Protein AF-A0A662QR83-F1 (afdb_monomer_lite)

Structure (mmCIF, N/CA/C/O backbone):
data_AF-A0A662QR83-F1
#
_entry.id   AF-A0A662QR83-F1
#
loop_
_atom_site.group_PDB
_atom_site.id
_atom_site.type_symbol
_atom_site.label_atom_id
_atom_site.label_alt_id
_atom_site.label_comp_id
_atom_site.label_asym_id
_atom_site.label_entity_id
_atom_site.label_seq_id
_atom_site.pdbx_PDB_ins_code
_atom_site.Cartn_x
_atom_site.Cartn_y
_atom_site.Cartn_z
_atom_site.occupancy
_atom_site.B_iso_or_equiv
_atom_site.auth_seq_id
_atom_site.auth_comp_id
_atom_site.auth_asym_id
_atom_site.auth_atom_id
_atom_site.pdbx_PDB_model_num
ATOM 1 N N . MET A 1 1 ? 51.611 -5.621 -77.347 1.00 55.59 1 MET A N 1
ATOM 2 C CA . MET A 1 1 ? 51.109 -4.317 -77.838 1.00 55.59 1 MET A CA 1
ATOM 3 C C . MET A 1 1 ? 49.587 -4.214 -77.903 1.00 55.59 1 MET A C 1
ATOM 5 O O . MET A 1 1 ? 49.058 -3.458 -77.108 1.00 55.59 1 MET A O 1
ATOM 9 N N . LYS A 1 2 ? 48.834 -4.946 -78.749 1.00 53.34 2 LYS A N 1
ATOM 10 C CA . LYS A 1 2 ? 47.349 -4.828 -78.744 1.00 53.34 2 LYS A CA 1
ATOM 11 C C . LYS A 1 2 ? 46.649 -5.442 -77.512 1.00 53.34 2 LYS A C 1
ATOM 13 O O . LYS A 1 2 ? 45.593 -4.956 -77.128 1.00 53.34 2 LYS A O 1
ATOM 18 N N . LYS A 1 3 ? 47.236 -6.463 -76.867 1.00 52.44 3 LYS A N 1
ATOM 19 C CA . LYS A 1 3 ? 46.700 -7.057 -75.620 1.00 52.44 3 LYS A CA 1
ATOM 20 C C . LYS A 1 3 ? 46.841 -6.137 -74.398 1.00 52.44 3 LYS A C 1
ATOM 22 O O . LYS A 1 3 ? 45.942 -6.107 -73.567 1.00 52.44 3 LYS A O 1
ATOM 27 N N . ASP A 1 4 ? 47.913 -5.351 -74.337 1.00 53.94 4 ASP A N 1
ATOM 28 C CA . ASP A 1 4 ? 48.204 -4.465 -73.199 1.00 53.94 4 ASP A CA 1
ATOM 29 C C . ASP A 1 4 ? 47.280 -3.234 -73.185 1.00 53.94 4 ASP A C 1
ATOM 31 O O . ASP A 1 4 ? 46.854 -2.772 -72.129 1.00 53.94 4 ASP A O 1
ATOM 35 N N . ILE A 1 5 ? 46.883 -2.756 -74.370 1.00 55.69 5 ILE A N 1
ATOM 36 C CA . ILE A 1 5 ? 45.937 -1.640 -74.528 1.00 55.69 5 ILE A CA 1
ATOM 37 C C . ILE A 1 5 ? 44.520 -2.064 -74.107 1.00 55.69 5 ILE A C 1
ATOM 39 O O . ILE A 1 5 ? 43.892 -1.359 -73.318 1.00 55.69 5 ILE A O 1
ATOM 43 N N . TYR A 1 6 ? 44.065 -3.253 -74.527 1.00 53.47 6 TYR A N 1
ATOM 44 C CA . TYR A 1 6 ? 42.753 -3.804 -74.151 1.00 53.47 6 TYR A CA 1
ATOM 45 C C . TYR A 1 6 ? 42.621 -4.065 -72.645 1.00 53.47 6 TYR A C 1
ATOM 47 O O . TYR A 1 6 ? 41.570 -3.794 -72.064 1.00 53.47 6 TYR A O 1
ATOM 55 N N . GLN A 1 7 ? 43.684 -4.541 -71.987 1.00 53.28 7 GLN A N 1
ATOM 56 C CA . GLN A 1 7 ? 43.677 -4.681 -70.529 1.00 53.28 7 GLN A CA 1
ATOM 57 C C . GLN A 1 7 ? 43.671 -3.318 -69.823 1.00 53.28 7 GLN A C 1
ATOM 59 O O . GLN A 1 7 ? 43.008 -3.187 -68.799 1.00 53.28 7 GLN A O 1
ATOM 64 N N . SER A 1 8 ? 44.321 -2.287 -70.376 1.00 53.78 8 SER A N 1
ATOM 65 C CA . SER A 1 8 ? 44.338 -0.940 -69.781 1.00 53.78 8 SER A CA 1
ATOM 66 C C . SER A 1 8 ? 42.997 -0.192 -69.890 1.00 53.78 8 SER A C 1
ATOM 68 O O . SER A 1 8 ? 42.614 0.522 -68.961 1.00 53.78 8 SER A O 1
ATOM 70 N N . GLU A 1 9 ? 42.251 -0.383 -70.983 1.00 53.00 9 GLU A N 1
ATOM 71 C CA . GLU A 1 9 ? 40.950 0.264 -71.205 1.00 53.00 9 GLU A CA 1
ATOM 72 C C . GLU A 1 9 ? 39.820 -0.423 -70.433 1.00 53.00 9 GLU A C 1
ATOM 74 O O . GLU A 1 9 ? 38.986 0.257 -69.834 1.00 53.00 9 GLU A O 1
ATOM 79 N N . HIS A 1 10 ? 39.832 -1.759 -70.340 1.00 52.41 10 HIS A N 1
ATOM 80 C CA . HIS A 1 10 ? 38.921 -2.470 -69.441 1.00 52.41 10 HIS A CA 1
ATOM 81 C C . HIS A 1 10 ? 39.165 -2.089 -67.977 1.00 52.41 10 HIS A C 1
ATOM 83 O O . HIS A 1 10 ? 38.206 -1.779 -67.275 1.00 52.41 10 HIS A O 1
ATOM 89 N N . ASN A 1 11 ? 40.417 -1.991 -67.518 1.00 52.66 11 ASN A N 1
ATOM 90 C CA . ASN A 1 11 ? 40.705 -1.605 -66.130 1.00 52.66 11 ASN A CA 1
ATOM 91 C C . ASN A 1 11 ? 40.244 -0.170 -65.796 1.00 52.66 11 ASN A C 1
ATOM 93 O O . ASN A 1 11 ? 39.766 0.091 -64.692 1.00 52.66 11 ASN A O 1
ATOM 97 N N . LYS A 1 12 ? 40.314 0.764 -66.758 1.00 54.66 12 LYS A N 1
ATOM 98 C CA . LYS A 1 12 ? 39.785 2.133 -66.603 1.00 54.66 12 LYS A CA 1
ATOM 99 C C . LYS A 1 12 ? 38.256 2.198 -66.538 1.00 54.66 12 LYS A C 1
ATOM 101 O O . LYS A 1 12 ? 37.739 3.109 -65.901 1.00 54.66 12 LYS A O 1
ATOM 106 N N . SER A 1 13 ? 37.539 1.252 -67.148 1.00 59.69 13 SER A N 1
ATOM 107 C CA . SER A 1 13 ? 36.068 1.213 -67.133 1.00 59.69 13 SER A CA 1
ATOM 108 C C . SER A 1 13 ? 35.478 0.658 -65.829 1.00 59.69 13 SER A C 1
ATOM 110 O O . SER A 1 13 ? 34.368 1.038 -65.462 1.00 59.69 13 SER A O 1
ATOM 112 N N . TYR A 1 14 ? 36.194 -0.219 -65.113 1.00 61.16 14 TYR A N 1
ATOM 113 C CA . TYR A 1 14 ? 35.726 -0.793 -63.839 1.00 61.16 14 TYR A CA 1
ATOM 114 C C . TYR A 1 14 ? 36.092 0.058 -62.612 1.00 61.16 14 TYR A C 1
ATOM 116 O O . TYR A 1 14 ? 35.400 -0.002 -61.597 1.00 61.16 14 TYR A O 1
ATOM 124 N N . MET A 1 15 ? 37.128 0.898 -62.706 1.00 64.06 15 MET A N 1
ATOM 125 C CA . MET A 1 15 ? 37.551 1.820 -61.638 1.00 64.06 15 MET A CA 1
ATOM 126 C C . MET A 1 15 ? 36.428 2.766 -61.143 1.00 64.06 15 MET A C 1
ATOM 128 O O . MET A 1 15 ? 36.248 2.878 -59.929 1.00 64.06 15 MET A O 1
ATOM 132 N N . PRO A 1 16 ? 35.615 3.410 -62.009 1.00 78.06 16 PRO A N 1
ATOM 133 C CA . PRO A 1 16 ? 34.514 4.271 -61.571 1.00 78.06 16 PRO A CA 1
ATOM 134 C C . PRO A 1 16 ? 33.395 3.498 -60.866 1.00 78.06 16 PRO A C 1
ATOM 136 O O . PRO A 1 16 ? 32.903 3.941 -59.832 1.00 78.06 16 PRO A O 1
ATOM 139 N N . ALA A 1 17 ? 33.018 2.325 -61.387 1.00 81.75 17 ALA A N 1
ATOM 140 C CA . ALA A 1 17 ? 31.979 1.482 -60.793 1.00 81.75 17 ALA A CA 1
ATOM 141 C C . ALA A 1 17 ? 32.404 0.940 -59.417 1.00 81.75 17 ALA A C 1
ATOM 143 O O . ALA A 1 17 ? 31.622 0.963 -58.466 1.00 81.75 17 ALA A O 1
ATOM 144 N N . MET A 1 18 ? 33.668 0.530 -59.293 1.00 84.25 18 MET A N 1
ATOM 145 C CA . MET A 1 18 ? 34.263 0.093 -58.031 1.00 84.25 18 MET A CA 1
ATOM 146 C C . MET A 1 18 ? 34.302 1.228 -57.000 1.00 84.25 18 MET A C 1
ATOM 148 O O . MET A 1 18 ? 33.928 1.020 -55.848 1.00 84.25 18 MET A O 1
ATOM 152 N N . ASN A 1 19 ? 34.662 2.447 -57.413 1.00 87.12 19 ASN A N 1
ATOM 153 C CA . ASN A 1 19 ? 34.659 3.623 -56.537 1.00 87.12 19 ASN A CA 1
ATOM 154 C C . ASN A 1 19 ? 33.250 3.998 -56.055 1.00 87.12 19 ASN A C 1
ATOM 156 O O . ASN A 1 19 ? 33.072 4.341 -54.888 1.00 87.12 19 ASN A O 1
ATOM 160 N N . VAL A 1 20 ? 32.230 3.894 -56.912 1.00 90.56 20 VAL A N 1
ATOM 161 C CA . VAL A 1 20 ? 30.827 4.110 -56.514 1.00 90.56 20 VAL A CA 1
ATOM 162 C C . VAL A 1 20 ? 30.376 3.054 -55.504 1.00 90.56 20 VAL A C 1
ATOM 164 O O . VAL A 1 20 ? 29.736 3.385 -54.506 1.00 90.56 20 VAL A O 1
ATOM 167 N N . MET A 1 21 ? 30.733 1.786 -55.716 1.00 89.62 21 MET A N 1
ATOM 168 C CA . MET A 1 21 ? 30.419 0.711 -54.775 1.00 89.62 21 MET A CA 1
ATOM 169 C C . MET A 1 21 ? 31.116 0.919 -53.423 1.00 89.62 21 MET A C 1
ATOM 171 O O . MET A 1 21 ? 30.463 0.818 -52.385 1.00 89.62 21 MET A O 1
ATOM 175 N N . LEU A 1 22 ? 32.399 1.292 -53.427 1.00 91.25 22 LEU A N 1
ATOM 176 C CA . LEU A 1 22 ? 33.159 1.657 -52.228 1.00 91.25 22 LEU A CA 1
ATOM 177 C C . LEU A 1 22 ? 32.518 2.827 -51.481 1.00 91.25 22 LEU A C 1
ATOM 179 O O . LEU A 1 22 ? 32.294 2.720 -50.280 1.00 91.25 22 LEU A O 1
ATOM 183 N N . ASN A 1 23 ? 32.145 3.901 -52.178 1.00 93.25 23 ASN A N 1
ATOM 184 C CA . ASN A 1 23 ? 31.491 5.056 -51.562 1.00 93.25 23 ASN A CA 1
ATOM 185 C C . ASN A 1 23 ? 30.143 4.691 -50.928 1.00 93.25 23 ASN A C 1
ATOM 187 O O . ASN A 1 23 ? 29.841 5.149 -49.828 1.00 93.25 23 ASN A O 1
ATOM 191 N N . ASN A 1 24 ? 29.358 3.822 -51.567 1.00 93.62 24 ASN A N 1
ATOM 192 C CA . ASN A 1 24 ? 28.106 3.324 -50.996 1.00 93.62 24 ASN A CA 1
ATOM 193 C C . ASN A 1 24 ? 28.342 2.454 -49.755 1.00 93.62 24 ASN A C 1
ATOM 195 O O . ASN A 1 24 ? 27.617 2.576 -48.769 1.00 93.62 24 ASN A O 1
ATOM 199 N N . VAL A 1 25 ? 29.355 1.584 -49.778 1.00 94.69 25 VAL A N 1
ATOM 200 C CA . VAL A 1 25 ? 29.729 0.771 -48.611 1.00 94.69 25 VAL A CA 1
ATOM 201 C C . VAL A 1 25 ? 30.194 1.669 -47.466 1.00 94.69 25 VAL A C 1
ATOM 203 O O . VAL A 1 25 ? 29.706 1.515 -46.350 1.00 94.69 25 VAL A O 1
ATOM 206 N N . VAL A 1 26 ? 31.059 2.648 -47.738 1.00 95.56 26 VAL A N 1
ATOM 207 C CA . VAL A 1 26 ? 31.523 3.634 -46.750 1.00 95.56 26 VAL A CA 1
ATOM 208 C C . VAL A 1 26 ? 30.349 4.439 -46.191 1.00 95.56 26 VAL A C 1
ATOM 210 O O . VAL A 1 26 ? 30.247 4.596 -44.977 1.00 95.56 26 VAL A O 1
ATOM 213 N N . GLY A 1 27 ? 29.418 4.881 -47.041 1.00 96.94 27 GLY A N 1
ATOM 214 C CA . GLY A 1 27 ? 28.192 5.561 -46.620 1.00 96.94 27 GLY A CA 1
ATOM 215 C C . GLY A 1 27 ? 27.367 4.710 -45.653 1.00 96.94 27 GLY A C 1
ATOM 216 O O . GLY A 1 27 ? 27.066 5.145 -44.544 1.00 96.94 27 GLY A O 1
ATOM 217 N N . ARG A 1 28 ? 27.107 3.447 -46.009 1.00 96.06 28 ARG A N 1
ATOM 218 C CA . ARG A 1 28 ? 26.373 2.503 -45.149 1.00 96.06 28 ARG A CA 1
ATOM 219 C C . ARG A 1 28 ? 27.091 2.215 -43.832 1.00 96.06 28 ARG A C 1
ATOM 221 O O . ARG A 1 28 ? 26.435 2.104 -42.801 1.00 96.06 28 ARG A O 1
ATOM 228 N N . VAL A 1 29 ? 28.417 2.081 -43.846 1.00 97.00 29 VAL A N 1
ATOM 229 C CA . VAL A 1 29 ? 29.220 1.882 -42.627 1.00 97.00 29 VAL A CA 1
ATOM 230 C C . VAL A 1 29 ? 29.132 3.107 -41.719 1.00 97.00 29 VAL A C 1
ATOM 232 O O . VAL A 1 29 ? 28.959 2.956 -40.508 1.00 97.00 29 VAL A O 1
ATOM 235 N N . ASN A 1 30 ? 29.182 4.311 -42.286 1.00 97.19 30 ASN A N 1
ATOM 236 C CA . ASN A 1 30 ? 29.045 5.553 -41.531 1.00 97.19 30 ASN A CA 1
ATOM 237 C C . ASN A 1 30 ? 27.650 5.692 -40.912 1.00 97.19 30 ASN A C 1
ATOM 239 O O . ASN A 1 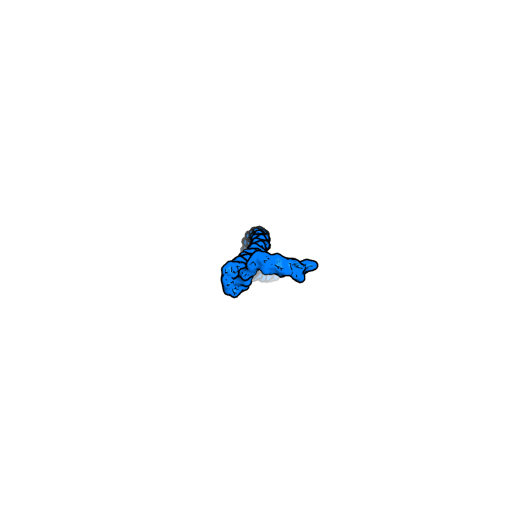30 ? 27.539 6.023 -39.732 1.00 97.19 30 ASN A O 1
ATOM 243 N N . ASP A 1 31 ? 26.594 5.388 -41.665 1.00 97.88 31 ASP A N 1
ATOM 244 C CA . ASP A 1 31 ? 25.220 5.435 -41.156 1.00 97.88 31 ASP A CA 1
ATOM 245 C C . ASP A 1 31 ? 24.982 4.379 -40.076 1.00 97.88 31 ASP A C 1
ATOM 247 O O . ASP A 1 31 ? 24.410 4.676 -39.028 1.00 97.88 31 ASP A O 1
ATOM 251 N N . ASN A 1 32 ? 25.499 3.163 -40.264 1.00 97.62 32 ASN A N 1
ATOM 252 C CA . ASN A 1 32 ? 25.465 2.138 -39.225 1.00 97.62 32 ASN A CA 1
ATOM 253 C C . ASN A 1 32 ? 26.234 2.579 -37.974 1.00 97.62 32 ASN A C 1
ATOM 255 O O . ASN A 1 32 ? 25.754 2.363 -36.867 1.00 97.62 32 ASN A O 1
ATOM 259 N N . SER A 1 33 ? 27.380 3.246 -38.128 1.00 97.69 33 SER A N 1
ATOM 260 C CA . SER A 1 33 ? 28.156 3.764 -36.995 1.00 97.69 33 SER A CA 1
ATOM 261 C C . SER A 1 33 ? 27.394 4.841 -36.219 1.00 97.69 33 SER A C 1
ATOM 263 O O . SER A 1 33 ? 27.445 4.856 -34.991 1.00 97.69 33 SER A O 1
ATOM 265 N N . LYS A 1 34 ? 26.652 5.722 -36.906 1.00 97.94 34 LYS A N 1
ATOM 266 C CA . LYS A 1 34 ? 25.762 6.700 -36.254 1.00 97.94 34 LYS A CA 1
ATOM 267 C C . LYS A 1 34 ? 24.652 6.001 -35.473 1.00 97.94 34 LYS A C 1
ATOM 269 O O . LYS A 1 34 ? 24.489 6.266 -34.288 1.00 97.94 34 LYS A O 1
ATOM 274 N N . ARG A 1 35 ? 23.973 5.039 -36.104 1.00 98.06 35 ARG A N 1
ATOM 275 C CA . ARG A 1 35 ? 22.904 4.255 -35.468 1.00 98.06 35 ARG A CA 1
ATOM 276 C C . ARG A 1 35 ? 23.394 3.495 -34.237 1.00 98.06 35 ARG A C 1
ATOM 278 O O . ARG A 1 35 ? 22.686 3.438 -33.242 1.00 98.06 35 ARG A O 1
ATOM 285 N N . VAL A 1 36 ? 24.600 2.926 -34.280 1.00 98.12 36 VAL A N 1
ATOM 286 C CA . VAL A 1 36 ? 25.201 2.255 -33.116 1.00 98.12 36 VAL A CA 1
ATOM 287 C C . VAL A 1 36 ? 25.413 3.243 -31.970 1.00 98.12 36 VAL A C 1
ATOM 289 O O . VAL A 1 36 ? 25.025 2.939 -30.849 1.00 98.12 36 VAL A O 1
ATOM 292 N N . ARG A 1 37 ? 25.936 4.446 -32.240 1.00 98.12 37 ARG A N 1
ATOM 293 C CA . ARG A 1 37 ? 26.109 5.479 -31.202 1.00 98.12 37 ARG A CA 1
ATOM 294 C C . ARG A 1 37 ? 24.782 5.913 -30.580 1.00 98.12 37 ARG A C 1
ATOM 296 O O . ARG A 1 37 ? 24.701 6.023 -29.361 1.00 98.12 37 ARG A O 1
ATOM 303 N N . GLU A 1 38 ? 23.749 6.113 -31.396 1.00 98.38 38 GLU A N 1
ATOM 304 C CA . GLU A 1 38 ? 22.398 6.442 -30.917 1.00 98.38 38 GLU A CA 1
ATOM 305 C C . GLU A 1 38 ? 21.827 5.321 -30.038 1.00 98.38 38 GLU A C 1
ATOM 307 O O . GLU A 1 38 ? 21.257 5.576 -28.979 1.00 98.38 38 GLU A O 1
ATOM 312 N N . LEU A 1 39 ? 22.012 4.059 -30.437 1.00 98.25 39 LEU A N 1
ATOM 313 C CA . LEU A 1 39 ? 21.589 2.908 -29.638 1.00 98.25 39 LEU A CA 1
ATOM 314 C C . LEU A 1 39 ? 22.350 2.817 -28.312 1.00 98.25 39 LEU A C 1
ATOM 316 O O . LEU A 1 39 ? 21.736 2.548 -27.284 1.00 98.25 39 LEU A O 1
ATOM 320 N N . GLU A 1 40 ? 23.659 3.062 -28.304 1.00 98.31 40 GLU A N 1
ATOM 321 C CA . GLU A 1 40 ? 24.460 3.085 -27.077 1.00 98.31 40 GLU A CA 1
ATOM 322 C C . GLU A 1 40 ? 24.007 4.185 -26.114 1.00 98.31 40 GLU A C 1
ATOM 324 O O . GLU A 1 40 ? 23.923 3.955 -24.907 1.00 98.31 40 GLU A O 1
ATOM 329 N N . GLU A 1 41 ? 23.697 5.372 -26.632 1.00 98.25 41 GLU A N 1
ATOM 330 C CA . GLU A 1 41 ? 23.152 6.470 -25.837 1.00 98.25 41 GLU A CA 1
ATOM 331 C C . GLU A 1 41 ? 21.781 6.117 -25.259 1.00 98.25 41 GLU A C 1
ATOM 333 O O . GLU A 1 41 ? 21.573 6.236 -24.052 1.00 98.25 41 GLU A O 1
ATOM 338 N N . ASN A 1 42 ? 20.883 5.572 -26.080 1.00 98.38 42 ASN A N 1
ATOM 339 C CA . ASN A 1 42 ? 19.575 5.109 -25.626 1.00 98.38 42 ASN A CA 1
ATOM 340 C C . ASN A 1 42 ? 19.692 4.027 -24.544 1.00 98.38 42 ASN A C 1
ATOM 342 O O . ASN A 1 42 ? 18.970 4.071 -23.550 1.00 98.38 42 ASN A O 1
ATOM 346 N N . ILE A 1 43 ? 20.623 3.079 -24.688 1.00 98.38 43 ILE A N 1
ATOM 347 C CA . ILE A 1 43 ? 20.878 2.042 -23.678 1.00 98.38 43 ILE A CA 1
ATOM 348 C C . ILE A 1 43 ? 21.383 2.658 -22.369 1.00 98.38 43 ILE A C 1
ATOM 350 O O . ILE A 1 43 ? 20.941 2.239 -21.297 1.00 98.38 43 ILE A O 1
ATOM 354 N N . ARG A 1 44 ? 22.280 3.652 -22.427 1.00 98.25 44 ARG A N 1
ATOM 355 C CA . ARG A 1 44 ? 22.742 4.375 -21.229 1.00 98.25 44 ARG A CA 1
ATOM 356 C C . ARG A 1 44 ? 21.575 5.067 -20.524 1.00 98.25 44 ARG A C 1
ATOM 358 O O . ARG A 1 44 ? 21.374 4.828 -19.335 1.00 98.25 44 ARG A O 1
ATOM 365 N N . ASN A 1 45 ? 20.752 5.803 -21.268 1.00 98.31 45 ASN A N 1
ATOM 366 C CA . ASN A 1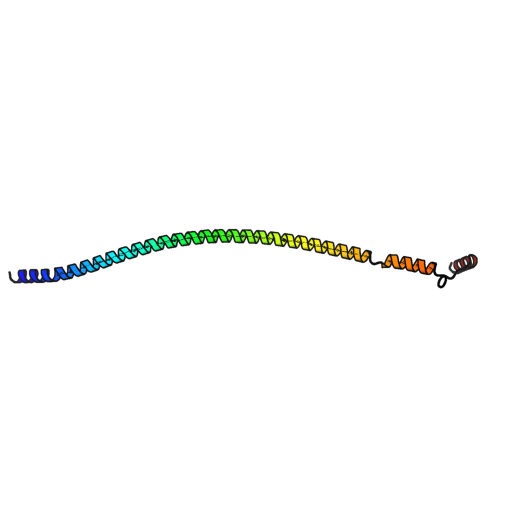 45 ? 19.585 6.505 -20.731 1.00 98.31 45 ASN A CA 1
ATOM 367 C C . ASN A 1 45 ? 18.570 5.535 -20.099 1.00 98.31 45 ASN A C 1
ATOM 369 O O . ASN A 1 45 ? 18.102 5.758 -18.983 1.00 98.31 45 ASN A O 1
ATOM 373 N N . LEU A 1 46 ? 18.271 4.415 -20.767 1.00 98.06 46 LEU A N 1
ATOM 374 C CA . LEU A 1 46 ? 17.372 3.386 -20.233 1.00 98.06 46 LEU A CA 1
ATOM 375 C C . LEU A 1 46 ? 17.918 2.754 -18.951 1.00 98.06 46 LEU A C 1
ATOM 377 O O . LEU A 1 46 ? 17.159 2.489 -18.020 1.00 98.06 46 LEU A O 1
ATOM 381 N N . LYS A 1 47 ? 19.231 2.524 -18.875 1.00 98.44 47 LYS A N 1
ATOM 382 C CA . LYS A 1 47 ? 19.870 1.976 -17.675 1.00 98.44 47 LYS A CA 1
ATOM 383 C C . LYS A 1 47 ? 19.762 2.937 -16.490 1.00 98.44 47 LYS A C 1
ATOM 385 O O . LYS A 1 47 ? 19.506 2.496 -15.373 1.00 98.44 47 LYS A O 1
ATOM 390 N N . GLU A 1 48 ? 19.924 4.236 -16.720 1.00 98.44 48 GLU A N 1
ATOM 391 C CA . GLU A 1 48 ? 19.745 5.259 -15.685 1.00 98.44 48 GLU A CA 1
ATOM 392 C C . GLU A 1 48 ? 18.296 5.329 -15.195 1.00 98.44 48 GLU A C 1
ATOM 394 O O . GLU A 1 48 ? 18.053 5.295 -13.986 1.00 98.44 48 GLU A O 1
ATOM 399 N N . GLN A 1 49 ? 17.328 5.330 -16.117 1.00 98.31 49 GLN A N 1
ATOM 400 C CA . GLN A 1 49 ? 15.903 5.280 -15.780 1.00 98.31 49 GLN A CA 1
ATOM 401 C C . GLN A 1 49 ? 15.554 4.021 -14.980 1.00 98.31 49 GLN A C 1
ATOM 403 O O . GLN A 1 49 ? 14.865 4.109 -13.964 1.00 98.31 49 GLN A O 1
ATOM 408 N N . LEU A 1 50 ? 16.073 2.859 -15.384 1.00 98.25 50 LEU A N 1
ATOM 409 C CA . LEU A 1 50 ? 15.857 1.596 -14.681 1.00 98.25 50 LEU A CA 1
ATOM 410 C C . LEU A 1 50 ? 16.417 1.636 -13.254 1.00 98.25 50 LEU A C 1
ATOM 412 O O . LEU A 1 50 ? 15.735 1.228 -12.317 1.00 98.25 50 L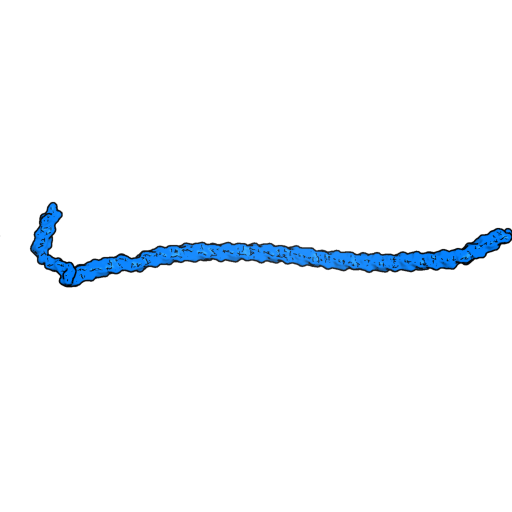EU A O 1
ATOM 416 N N . ASN A 1 51 ? 17.627 2.168 -13.071 1.00 98.25 51 ASN A N 1
ATOM 417 C CA . ASN A 1 51 ? 18.236 2.308 -11.748 1.00 98.25 51 ASN A CA 1
ATOM 418 C C . ASN A 1 51 ? 17.436 3.262 -10.847 1.00 98.25 51 ASN A C 1
ATOM 420 O O . ASN A 1 51 ? 17.266 2.997 -9.652 1.00 98.25 51 ASN A O 1
ATOM 424 N N . SER A 1 52 ? 16.921 4.358 -11.412 1.00 98.25 52 SER A N 1
ATOM 425 C CA . SER A 1 52 ? 16.052 5.298 -10.700 1.00 98.25 52 SER A CA 1
ATOM 426 C C . SER A 1 52 ? 14.747 4.626 -10.263 1.00 98.25 52 SER A C 1
ATOM 428 O O . SER A 1 52 ? 14.409 4.651 -9.078 1.00 98.25 52 SER A O 1
ATOM 430 N N . LEU A 1 53 ? 14.076 3.923 -11.182 1.00 98.25 53 LEU A N 1
ATOM 431 C CA . LEU A 1 53 ? 12.855 3.166 -10.896 1.00 98.25 53 LEU A CA 1
ATOM 432 C C . LEU A 1 53 ? 13.082 2.082 -9.841 1.00 98.25 53 LEU A C 1
ATOM 434 O O . LEU A 1 53 ? 12.265 1.919 -8.938 1.00 98.25 53 LEU A O 1
ATOM 438 N N . GLN A 1 54 ? 14.202 1.361 -9.910 1.00 98.25 54 GLN A N 1
ATOM 439 C CA . GLN A 1 54 ? 14.551 0.348 -8.919 1.00 98.25 54 GLN A CA 1
ATOM 440 C C . GLN A 1 54 ? 14.756 0.970 -7.532 1.00 98.25 54 GLN A C 1
ATOM 442 O O . GLN A 1 54 ? 14.277 0.430 -6.534 1.00 98.25 54 GLN A O 1
ATOM 447 N N . THR A 1 55 ? 15.436 2.114 -7.462 1.00 98.38 55 THR A N 1
ATOM 448 C CA . THR A 1 55 ? 15.664 2.832 -6.201 1.00 98.38 55 THR A CA 1
ATOM 449 C C . THR A 1 55 ? 14.347 3.306 -5.591 1.00 98.38 55 THR A C 1
ATOM 451 O O . THR A 1 55 ? 14.105 3.089 -4.401 1.00 98.38 55 THR A O 1
ATOM 454 N N . GLU A 1 56 ? 13.469 3.887 -6.406 1.00 98.38 56 GLU A N 1
ATOM 455 C CA . GLU A 1 56 ? 12.148 4.337 -5.968 1.00 98.38 56 GLU A CA 1
ATOM 456 C C . GLU A 1 56 ? 11.269 3.156 -5.531 1.00 98.38 56 GLU A C 1
ATOM 458 O O . GLU A 1 56 ? 10.657 3.202 -4.466 1.00 98.38 56 GLU A O 1
ATOM 463 N N . SER A 1 57 ? 11.290 2.041 -6.264 1.00 98.25 57 SER A N 1
ATOM 464 C CA . SER A 1 57 ? 10.570 0.817 -5.894 1.00 98.25 57 SER A CA 1
ATOM 465 C C . SER A 1 57 ? 11.028 0.259 -4.540 1.00 98.25 57 SER A C 1
ATOM 467 O O . SER A 1 57 ? 10.205 -0.089 -3.689 1.00 98.25 57 SER A O 1
ATOM 469 N N . ILE A 1 58 ? 12.341 0.231 -4.283 1.00 98.38 58 ILE A N 1
ATOM 470 C CA . ILE A 1 58 ? 12.893 -0.193 -2.986 1.00 98.38 58 ILE A CA 1
ATOM 471 C C . ILE A 1 58 ? 12.433 0.747 -1.866 1.00 98.38 58 ILE A C 1
ATOM 473 O O . ILE A 1 58 ? 12.094 0.281 -0.775 1.00 98.38 58 ILE A O 1
ATOM 477 N N . LYS A 1 59 ? 12.419 2.059 -2.113 1.00 98.44 59 LYS A N 1
ATOM 478 C CA . LYS A 1 59 ? 11.956 3.058 -1.145 1.00 98.44 59 LYS A CA 1
ATOM 479 C C . LYS A 1 59 ? 10.474 2.870 -0.823 1.00 98.44 59 LYS A C 1
ATOM 481 O O . LYS A 1 59 ? 10.133 2.753 0.351 1.00 98.44 59 LYS A O 1
ATOM 486 N N . GLN A 1 60 ? 9.624 2.743 -1.839 1.00 98.31 60 GLN A N 1
ATOM 487 C CA . GLN A 1 60 ? 8.190 2.497 -1.671 1.00 98.31 60 GLN A CA 1
ATOM 488 C C . GLN A 1 60 ? 7.925 1.208 -0.894 1.00 98.31 60 GLN A C 1
ATOM 490 O O . GLN A 1 60 ? 7.131 1.207 0.042 1.00 98.31 60 GLN A O 1
ATOM 495 N N . LYS A 1 61 ? 8.655 0.128 -1.199 1.00 98.38 61 LYS A N 1
ATOM 496 C CA . LYS A 1 61 ? 8.556 -1.130 -0.449 1.00 98.38 61 LYS A CA 1
ATOM 497 C C . LYS A 1 61 ? 8.862 -0.941 1.039 1.00 98.38 61 LYS A C 1
ATOM 499 O O . LYS A 1 61 ? 8.156 -1.493 1.876 1.00 98.38 61 LYS A O 1
ATOM 504 N N . LYS A 1 62 ? 9.898 -0.169 1.382 1.00 98.38 62 LYS A N 1
ATOM 505 C CA . LYS A 1 62 ? 10.236 0.125 2.785 1.00 98.38 62 LYS A CA 1
ATOM 506 C C . LYS A 1 62 ? 9.135 0.925 3.480 1.00 98.38 62 LYS A C 1
ATOM 508 O O . LYS A 1 62 ? 8.802 0.599 4.615 1.00 98.38 62 LYS A O 1
ATOM 513 N N . THR A 1 63 ? 8.567 1.923 2.805 1.00 98.44 63 THR A N 1
ATOM 514 C CA . THR A 1 63 ? 7.449 2.714 3.338 1.00 98.44 63 THR A CA 1
ATOM 515 C C . THR A 1 63 ? 6.226 1.841 3.600 1.00 98.44 63 THR A C 1
ATOM 517 O O . THR A 1 63 ? 5.724 1.841 4.717 1.00 98.44 63 THR A O 1
ATOM 520 N N . ILE A 1 64 ? 5.831 0.998 2.641 1.00 98.31 64 ILE A N 1
ATOM 521 C CA . ILE A 1 64 ? 4.694 0.078 2.801 1.00 98.31 64 ILE A CA 1
ATOM 522 C C . ILE A 1 64 ? 4.891 -0.855 4.004 1.00 98.31 64 ILE A C 1
ATOM 524 O O . ILE A 1 64 ? 3.968 -1.038 4.790 1.00 98.31 64 ILE A O 1
ATOM 528 N N . ILE A 1 65 ? 6.091 -1.417 4.190 1.00 98.31 65 ILE A N 1
ATOM 529 C CA . ILE A 1 65 ? 6.385 -2.294 5.339 1.00 98.31 65 ILE A CA 1
ATOM 530 C C . ILE A 1 65 ? 6.270 -1.534 6.672 1.00 98.31 65 ILE A C 1
ATOM 532 O O . ILE A 1 65 ? 5.772 -2.079 7.662 1.00 98.31 65 ILE A O 1
ATOM 536 N N . ALA A 1 66 ? 6.735 -0.283 6.716 1.00 98.31 66 ALA A N 1
ATOM 537 C CA . ALA A 1 66 ? 6.629 0.555 7.907 1.00 98.31 66 ALA A CA 1
ATOM 538 C C . ALA A 1 66 ? 5.162 0.879 8.232 1.00 98.31 66 ALA A C 1
ATOM 540 O O . ALA A 1 66 ? 4.737 0.706 9.377 1.00 98.31 66 ALA A O 1
ATOM 541 N N . ASP A 1 67 ? 4.380 1.259 7.223 1.00 98.25 67 ASP A N 1
ATOM 542 C CA . ASP A 1 67 ? 2.955 1.566 7.358 1.00 98.25 67 ASP A CA 1
ATOM 543 C C . ASP A 1 67 ? 2.151 0.328 7.774 1.00 98.25 67 ASP A C 1
ATOM 545 O O . ASP A 1 67 ? 1.299 0.407 8.661 1.00 98.25 67 ASP A O 1
ATOM 549 N N . GLU A 1 68 ? 2.459 -0.840 7.207 1.00 98.38 68 GLU A N 1
ATOM 550 C CA . GLU A 1 68 ? 1.852 -2.119 7.585 1.00 98.38 68 GLU A CA 1
ATOM 551 C C . GLU A 1 68 ? 2.126 -2.445 9.059 1.00 98.38 68 GLU A C 1
ATOM 553 O O . GLU A 1 68 ? 1.219 -2.829 9.802 1.00 98.38 68 GLU A O 1
ATOM 558 N N . THR A 1 69 ? 3.370 -2.261 9.507 1.00 98.12 69 THR A N 1
ATOM 559 C CA . THR A 1 69 ? 3.767 -2.513 10.900 1.00 98.12 69 THR A CA 1
ATOM 560 C C . THR A 1 69 ? 3.062 -1.555 11.858 1.00 98.12 69 THR A C 1
ATOM 562 O O . THR A 1 69 ? 2.532 -1.989 12.883 1.00 98.12 69 THR A O 1
ATOM 565 N N . SER A 1 70 ? 3.003 -0.269 11.506 1.00 98.25 70 SER A N 1
ATOM 566 C CA . SER A 1 70 ? 2.282 0.755 12.267 1.00 98.25 70 SER A CA 1
ATOM 567 C C . SER A 1 70 ? 0.793 0.415 12.381 1.00 98.25 70 SER A C 1
ATOM 569 O O . SER A 1 70 ? 0.250 0.338 13.483 1.00 98.25 70 SER A O 1
ATOM 571 N N . THR A 1 71 ? 0.163 0.075 11.254 1.00 98.25 71 THR A N 1
ATOM 572 C CA . THR A 1 71 ? -1.256 -0.299 11.180 1.00 98.25 71 THR A CA 1
ATOM 573 C C . THR A 1 71 ? -1.564 -1.520 12.044 1.00 98.25 71 THR A C 1
ATOM 575 O O . THR A 1 71 ? -2.528 -1.507 12.809 1.00 98.25 71 THR A O 1
ATOM 578 N N . LYS A 1 72 ? -0.724 -2.564 11.997 1.00 98.00 72 LYS A N 1
ATOM 579 C CA . LYS A 1 72 ? -0.855 -3.738 12.881 1.00 98.00 72 LYS A CA 1
ATOM 580 C C . LYS A 1 72 ? -0.766 -3.353 14.359 1.00 98.00 72 LYS A C 1
ATOM 582 O O . LYS A 1 72 ? -1.527 -3.879 15.170 1.00 98.00 72 LYS A O 1
ATOM 587 N N . GLY A 1 73 ? 0.124 -2.423 14.706 1.00 98.31 73 GLY A N 1
ATOM 588 C CA . GLY A 1 73 ? 0.236 -1.870 16.056 1.00 98.31 73 GLY A CA 1
ATOM 589 C C . GLY A 1 73 ? -1.045 -1.167 16.509 1.00 98.31 73 GLY A C 1
ATOM 590 O O . GLY A 1 73 ? -1.563 -1.471 17.584 1.00 98.31 73 GLY A O 1
ATOM 591 N N . THR A 1 74 ? -1.602 -0.288 15.674 1.00 98.25 74 THR A N 1
ATOM 592 C CA . THR A 1 74 ? -2.865 0.410 15.959 1.00 98.25 74 THR A CA 1
ATOM 593 C C . THR A 1 74 ? -4.035 -0.561 16.104 1.00 98.25 74 THR A C 1
ATOM 595 O O . THR A 1 74 ? -4.818 -0.431 17.042 1.00 98.25 74 THR A O 1
ATOM 598 N N . ILE A 1 75 ? -4.138 -1.574 15.236 1.00 98.19 75 ILE A N 1
ATOM 599 C CA . ILE A 1 75 ? -5.175 -2.612 15.338 1.00 98.19 75 ILE A CA 1
ATOM 600 C C . ILE A 1 75 ? -5.077 -3.337 16.681 1.00 98.19 75 ILE A C 1
ATOM 602 O O . ILE A 1 75 ? -6.089 -3.503 17.356 1.00 98.19 75 ILE A O 1
ATOM 606 N N . LYS A 1 76 ? -3.868 -3.721 17.104 1.00 98.25 76 LYS A N 1
ATOM 607 C CA . LYS A 1 76 ? -3.667 -4.374 18.401 1.00 98.25 76 LYS A CA 1
ATOM 608 C C . LYS A 1 76 ? -4.137 -3.492 19.561 1.00 98.25 76 LYS A C 1
ATOM 610 O O . LYS A 1 76 ? -4.878 -3.962 20.413 1.00 98.25 76 LYS A O 1
ATOM 615 N N . GLN A 1 77 ? -3.783 -2.207 19.553 1.00 98.19 77 GLN A N 1
ATOM 616 C CA . GLN A 1 77 ? -4.239 -1.261 20.577 1.00 98.19 77 GLN A CA 1
ATOM 617 C C . GLN A 1 77 ? -5.766 -1.114 20.605 1.00 98.19 77 GLN A C 1
ATOM 619 O O . GLN A 1 77 ? -6.354 -0.987 21.677 1.00 98.19 77 GLN A O 1
ATOM 624 N N . ILE A 1 78 ? -6.420 -1.125 19.441 1.00 97.94 78 ILE A N 1
ATOM 625 C CA . ILE A 1 78 ? -7.885 -1.092 19.352 1.00 97.94 78 ILE A CA 1
ATOM 626 C C . ILE A 1 78 ? -8.485 -2.366 19.954 1.00 97.94 78 ILE A C 1
ATOM 628 O O . ILE A 1 78 ? -9.425 -2.265 20.737 1.00 97.94 78 ILE A O 1
ATOM 632 N N . LEU A 1 79 ? -7.933 -3.542 19.638 1.00 97.94 79 LEU A N 1
ATOM 633 C CA . LEU A 1 79 ? -8.386 -4.816 20.204 1.00 97.94 79 LEU A CA 1
ATOM 634 C C . LEU A 1 79 ? -8.242 -4.846 21.729 1.00 97.94 79 LEU A C 1
ATOM 636 O O . LEU A 1 79 ? -9.190 -5.216 22.415 1.00 97.94 79 LEU A O 1
ATOM 640 N N . ASP A 1 80 ? -7.111 -4.379 22.261 1.00 98.06 80 ASP A N 1
ATOM 641 C CA . ASP A 1 80 ? -6.886 -4.300 23.709 1.00 98.06 80 ASP A CA 1
ATOM 642 C C . ASP A 1 80 ? -7.911 -3.366 24.383 1.00 98.06 80 ASP A C 1
ATOM 644 O O . ASP A 1 80 ? -8.460 -3.675 25.441 1.00 98.06 80 ASP A O 1
ATOM 648 N N . ARG A 1 81 ? -8.230 -2.226 23.754 1.00 97.69 81 ARG A N 1
ATOM 649 C CA . ARG A 1 81 ? -9.265 -1.302 24.249 1.00 97.69 81 ARG A CA 1
ATOM 650 C C . ARG A 1 81 ? -10.663 -1.911 24.198 1.00 97.69 81 ARG A C 1
ATOM 652 O O . ARG A 1 81 ? -11.420 -1.715 25.143 1.00 97.69 81 ARG A O 1
ATOM 659 N N . LEU A 1 82 ? -10.997 -2.634 23.131 1.00 97.06 82 LEU A N 1
ATOM 660 C CA . LEU A 1 82 ? -12.283 -3.322 23.003 1.00 97.06 82 LEU A CA 1
ATOM 661 C C . LEU A 1 82 ? -12.446 -4.402 24.074 1.00 97.06 82 LEU A C 1
ATOM 663 O O . LEU A 1 82 ? -13.493 -4.451 24.708 1.00 97.06 82 LEU A O 1
ATOM 667 N N . ALA A 1 83 ? -11.402 -5.191 24.337 1.00 97.00 83 ALA A N 1
ATOM 668 C CA . ALA A 1 83 ? -11.419 -6.194 25.399 1.00 97.00 83 ALA A CA 1
ATOM 669 C C . ALA A 1 83 ? -11.647 -5.558 26.782 1.00 97.00 83 ALA A C 1
ATOM 671 O O . ALA A 1 83 ? -12.453 -6.046 27.571 1.00 97.00 83 ALA A O 1
ATOM 672 N N . ASN A 1 84 ? -10.996 -4.426 27.068 1.00 97.31 84 ASN A N 1
ATOM 673 C CA . ASN A 1 84 ? -11.230 -3.695 28.316 1.00 97.31 84 ASN A CA 1
ATOM 674 C C . ASN A 1 84 ? -12.665 -3.152 28.409 1.00 97.31 84 ASN A C 1
ATOM 676 O O . ASN A 1 84 ? -13.293 -3.260 29.459 1.00 97.31 84 ASN A O 1
ATOM 680 N N . MET A 1 85 ? -13.206 -2.615 27.310 1.00 96.38 85 MET A N 1
ATOM 681 C CA . MET A 1 85 ? -14.597 -2.155 27.263 1.00 96.38 85 MET A CA 1
ATOM 682 C C . MET A 1 85 ? -15.591 -3.297 27.492 1.00 96.38 85 MET A C 1
ATOM 684 O O . MET A 1 85 ? -16.580 -3.097 28.186 1.00 96.38 85 MET A O 1
ATOM 688 N N . GLU A 1 86 ? -15.335 -4.485 26.944 1.00 96.25 86 GLU A N 1
ATOM 689 C CA . GLU A 1 86 ? -16.166 -5.674 27.163 1.00 96.25 86 GLU A CA 1
ATOM 690 C C . GLU A 1 86 ? -16.194 -6.065 28.647 1.00 96.25 86 GLU A C 1
ATOM 692 O O . GLU A 1 86 ? -17.267 -6.255 29.221 1.00 96.25 86 GLU A O 1
ATOM 697 N N . VAL A 1 87 ? -15.030 -6.061 29.305 1.00 96.88 87 VAL A N 1
ATOM 698 C CA . VAL A 1 87 ? -14.923 -6.304 30.751 1.00 96.88 87 VAL A CA 1
ATOM 699 C C . VAL A 1 87 ? -15.697 -5.261 31.562 1.00 96.88 87 VAL A C 1
ATOM 701 O O . VAL A 1 87 ? -16.361 -5.609 32.540 1.00 96.88 87 VAL A O 1
ATOM 704 N N . ASP A 1 88 ? -15.622 -3.985 31.190 1.00 96.06 88 ASP A N 1
ATOM 705 C CA . ASP A 1 88 ? -16.322 -2.920 31.910 1.00 96.06 88 ASP A CA 1
ATOM 706 C C . ASP A 1 88 ? -17.841 -2.970 31.690 1.00 96.06 88 ASP A C 1
ATOM 708 O O . ASP A 1 88 ? -18.602 -2.782 32.640 1.00 96.06 88 ASP A O 1
ATOM 712 N N . ILE A 1 89 ? -18.299 -3.318 30.484 1.00 95.62 89 ILE A N 1
ATOM 713 C CA . ILE A 1 89 ? -19.719 -3.578 30.197 1.00 95.62 89 ILE A CA 1
ATOM 714 C C . ILE A 1 89 ? -20.235 -4.740 31.052 1.00 95.62 89 ILE A C 1
ATOM 716 O O . ILE A 1 89 ? -21.326 -4.655 31.620 1.00 95.62 89 ILE A O 1
ATOM 720 N N . ASP A 1 90 ? -19.453 -5.807 31.200 1.00 95.38 90 ASP A N 1
ATOM 721 C CA . ASP A 1 90 ? -19.817 -6.945 32.042 1.00 95.38 90 ASP A CA 1
ATOM 722 C C . ASP A 1 90 ? -19.930 -6.577 33.524 1.00 95.38 90 ASP A C 1
ATOM 724 O O . ASP A 1 90 ? -20.838 -7.063 34.208 1.00 95.38 90 ASP A O 1
ATOM 728 N N . LYS A 1 91 ? -19.050 -5.706 34.033 1.00 94.56 91 LYS A N 1
ATOM 729 C CA . LYS A 1 91 ? -19.161 -5.167 35.399 1.00 94.56 91 LYS A CA 1
ATOM 730 C C . LYS A 1 91 ? -20.437 -4.351 35.561 1.00 94.56 91 LYS A C 1
ATOM 732 O O . LYS A 1 91 ? -21.212 -4.636 36.470 1.00 94.56 91 LYS A O 1
ATOM 737 N N . ILE A 1 92 ? -20.709 -3.431 34.634 1.00 92.75 92 ILE A N 1
ATOM 738 C CA . ILE A 1 92 ? -21.935 -2.621 34.633 1.00 92.75 92 ILE A CA 1
ATOM 739 C C . ILE A 1 92 ? -23.175 -3.5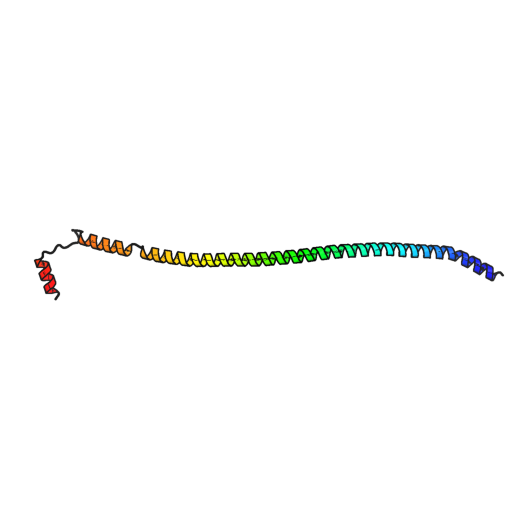26 34.619 1.00 92.75 92 ILE A C 1
ATOM 741 O O . ILE A 1 92 ? -24.102 -3.321 35.396 1.00 92.75 92 ILE A O 1
ATOM 745 N N . HIS A 1 93 ? -23.196 -4.588 33.808 1.00 90.38 93 HIS A N 1
ATOM 746 C CA . HIS A 1 93 ? -24.302 -5.552 33.798 1.00 90.38 93 HIS A CA 1
ATOM 747 C C . HIS A 1 93 ? -24.482 -6.317 35.116 1.00 90.38 93 HIS A C 1
ATOM 749 O O . HIS A 1 93 ? -25.591 -6.779 35.410 1.00 90.38 93 HIS A O 1
ATOM 755 N N . ARG A 1 94 ? -23.414 -6.533 35.891 1.00 89.94 94 ARG A N 1
ATOM 756 C CA . ARG A 1 94 ? -23.508 -7.137 37.229 1.00 89.94 94 ARG A CA 1
ATOM 757 C C . ARG A 1 94 ? -24.060 -6.130 38.231 1.00 89.94 94 ARG A C 1
ATOM 759 O O . ARG A 1 94 ? -25.038 -6.446 38.896 1.00 89.94 94 ARG A O 1
ATOM 766 N N . GLU A 1 95 ? -23.523 -4.915 38.248 1.00 87.94 95 GLU A N 1
ATOM 767 C CA . GLU A 1 95 ? -23.987 -3.829 39.121 1.00 87.94 95 GLU A CA 1
ATOM 768 C C . GLU A 1 95 ? -25.462 -3.488 38.870 1.00 87.94 95 GLU A C 1
ATOM 770 O O . GLU A 1 95 ? -26.248 -3.393 39.808 1.00 87.94 95 GLU A O 1
ATOM 775 N N . ILE A 1 96 ? -25.884 -3.401 37.603 1.00 83.75 96 ILE A N 1
ATOM 776 C CA . ILE A 1 96 ? -27.293 -3.187 37.242 1.00 83.75 96 ILE A CA 1
ATOM 777 C C . ILE A 1 96 ? -28.171 -4.319 37.776 1.00 83.75 96 ILE A C 1
ATOM 779 O O . ILE A 1 96 ? -29.253 -4.045 38.284 1.00 83.75 96 ILE A O 1
ATOM 783 N N . ARG A 1 97 ? -27.730 -5.583 37.681 1.00 80.38 97 ARG A N 1
ATOM 784 C CA . ARG A 1 97 ? -28.478 -6.730 38.225 1.00 80.38 97 ARG A CA 1
ATOM 785 C C . ARG A 1 97 ? -28.651 -6.643 39.739 1.00 80.38 97 ARG A C 1
ATOM 787 O O . ARG A 1 97 ? -29.708 -7.026 40.232 1.00 80.38 97 ARG A O 1
ATOM 794 N N . GLU A 1 98 ? -27.646 -6.146 40.447 1.00 79.12 98 GLU A N 1
ATOM 795 C CA . GLU A 1 98 ? -27.690 -5.938 41.897 1.00 79.12 98 GLU A CA 1
ATOM 796 C C . GLU A 1 98 ? -28.579 -4.749 42.291 1.00 79.12 98 GLU A C 1
ATOM 798 O O . GLU A 1 98 ? -29.280 -4.822 43.297 1.00 79.12 98 GLU A O 1
ATOM 803 N N . LEU A 1 99 ? -28.622 -3.700 41.463 1.00 70.19 99 LEU A N 1
ATOM 804 C CA . LEU A 1 99 ? -29.504 -2.536 41.613 1.00 70.19 99 LEU A CA 1
ATOM 805 C C . LEU A 1 99 ? -30.974 -2.819 41.266 1.00 70.19 99 LEU A C 1
ATOM 807 O O . LEU A 1 99 ? -31.833 -1.986 41.562 1.00 70.19 99 LEU A O 1
ATOM 811 N N . VAL A 1 100 ? -31.305 -3.958 40.636 1.00 60.19 100 VAL A N 1
ATOM 812 C CA . VAL A 1 100 ? -32.707 -4.268 40.321 1.00 60.19 100 VAL A CA 1
ATOM 813 C C . VAL A 1 100 ? -33.490 -4.378 41.642 1.00 60.19 100 VAL A C 1
ATOM 815 O O . VAL A 1 100 ? -33.163 -5.231 42.467 1.00 60.19 100 VAL A O 1
ATOM 818 N N . PRO A 1 101 ? -34.576 -3.611 41.848 1.00 63.97 101 PRO A N 1
ATOM 819 C CA . PRO A 1 101 ? -35.080 -3.202 43.170 1.00 63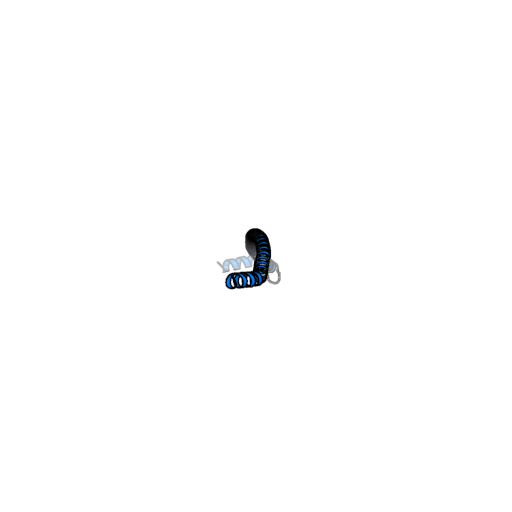.97 101 PRO A CA 1
ATOM 820 C C . PRO A 1 101 ? -35.794 -4.293 43.984 1.00 63.97 101 PRO A C 1
ATOM 822 O O . PRO A 1 101 ? -36.566 -4.004 44.894 1.00 63.97 101 PRO A O 1
ATOM 825 N N . ARG A 1 102 ? -35.591 -5.573 43.663 1.00 59.56 102 ARG A N 1
ATOM 826 C CA . ARG A 1 102 ? -36.349 -6.699 44.228 1.00 59.56 102 ARG A CA 1
ATOM 827 C C . ARG A 1 102 ? -36.198 -6.843 45.735 1.00 59.56 102 ARG A C 1
ATOM 829 O O . ARG A 1 102 ? -37.060 -7.445 46.363 1.00 59.56 102 ARG A O 1
ATOM 836 N N . ARG A 1 103 ? -35.107 -6.341 46.308 1.00 59.97 103 ARG A N 1
ATOM 837 C CA . ARG A 1 103 ? -34.858 -6.437 47.744 1.00 59.97 103 ARG A CA 1
ATOM 838 C C . ARG A 1 103 ? -35.540 -5.306 48.509 1.00 59.97 103 ARG A C 1
ATOM 840 O O . ARG A 1 103 ? -36.285 -5.579 49.441 1.00 59.97 103 ARG A O 1
ATOM 847 N N . GLU A 1 104 ? -35.375 -4.074 48.041 1.00 63.53 104 GLU A N 1
ATOM 848 C CA . GLU A 1 104 ? -35.994 -2.896 48.656 1.00 63.53 104 GLU A CA 1
ATOM 849 C C . GLU A 1 104 ? -37.521 -2.910 48.511 1.00 63.53 104 GLU A C 1
ATOM 851 O O . GLU A 1 104 ? -38.229 -2.612 49.468 1.00 63.53 104 GLU A O 1
ATOM 856 N N . PHE A 1 105 ? -38.053 -3.358 47.367 1.00 66.19 105 PHE A N 1
ATOM 857 C CA . PHE A 1 105 ? -39.504 -3.486 47.182 1.00 66.19 105 PHE A CA 1
ATOM 858 C C . PHE A 1 105 ? -40.134 -4.563 48.062 1.00 66.19 105 PHE A C 1
ATOM 860 O O . PHE A 1 105 ? -41.256 -4.379 48.516 1.00 66.19 105 PHE A O 1
ATOM 867 N N . LYS A 1 106 ? -39.424 -5.661 48.335 1.00 68.31 106 LYS A N 1
ATOM 868 C CA . LYS A 1 106 ? -39.945 -6.745 49.176 1.00 68.31 106 LYS A CA 1
ATOM 869 C C . LYS A 1 106 ? -39.945 -6.371 50.659 1.00 68.31 106 LYS A C 1
ATOM 871 O O . LYS A 1 106 ? -40.841 -6.758 51.400 1.00 68.31 106 LYS A O 1
ATOM 876 N N . GLU A 1 107 ? -38.947 -5.609 51.099 1.00 68.50 107 GLU A N 1
ATOM 877 C CA . GLU A 1 107 ? -38.919 -5.052 52.453 1.00 68.50 107 GLU A CA 1
ATOM 878 C C . GLU A 1 107 ? -40.001 -3.978 52.628 1.00 68.50 107 GLU A C 1
ATOM 880 O O . GLU A 1 107 ? -40.711 -3.994 53.631 1.00 68.50 107 GLU A O 1
ATOM 885 N N . LEU A 1 108 ? -40.204 -3.117 51.626 1.00 70.69 108 LEU A N 1
ATOM 886 C CA . LEU A 1 108 ? -41.313 -2.163 51.605 1.00 70.69 108 LEU A CA 1
ATOM 887 C C . LEU A 1 108 ? -42.684 -2.850 51.584 1.00 70.69 108 LEU A C 1
ATOM 889 O O . LEU A 1 108 ? -43.544 -2.432 52.350 1.00 70.69 108 LEU A O 1
ATOM 893 N N . GLU A 1 109 ? -42.884 -3.908 50.787 1.00 70.38 109 GLU A N 1
ATOM 894 C CA . GLU A 1 109 ? -44.105 -4.736 50.803 1.00 70.38 109 GLU A CA 1
ATOM 895 C C . GLU A 1 109 ? -44.376 -5.296 52.201 1.00 70.38 109 GLU A C 1
ATOM 897 O O . GLU A 1 109 ? -45.466 -5.108 52.730 1.00 70.38 109 GLU A O 1
ATOM 902 N N . ASN A 1 110 ? -43.372 -5.897 52.847 1.00 72.19 110 ASN A N 1
ATOM 903 C CA . ASN A 1 110 ? -43.521 -6.443 54.198 1.00 72.19 110 ASN A CA 1
ATOM 904 C C . ASN A 1 110 ? -43.867 -5.363 55.238 1.00 72.19 110 ASN A C 1
ATOM 906 O O . ASN A 1 110 ? -44.669 -5.610 56.137 1.00 72.19 110 ASN A O 1
ATOM 910 N N . TYR A 1 111 ? -43.275 -4.167 55.139 1.00 75.31 111 TYR A N 1
ATOM 911 C CA . TYR A 1 111 ? -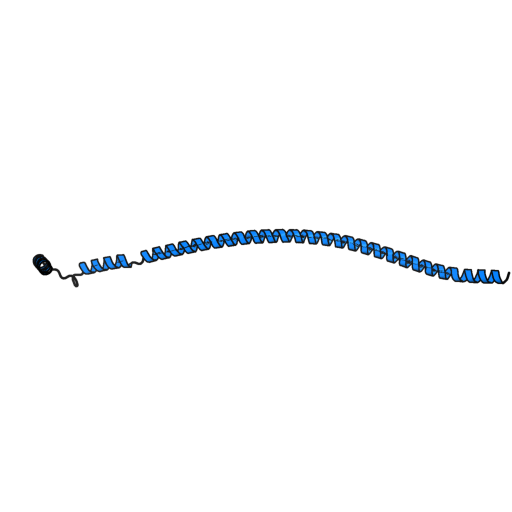43.624 -3.041 56.012 1.00 75.31 111 TYR A CA 1
ATOM 912 C C . TYR A 1 111 ? -45.047 -2.534 55.758 1.00 75.31 111 TYR A C 1
ATOM 914 O O . TYR A 1 111 ? -45.757 -2.197 56.708 1.00 75.31 111 TYR A O 1
ATOM 922 N N . LEU A 1 112 ? -45.473 -2.493 54.495 1.00 71.88 112 LEU A N 1
ATOM 923 C CA . LEU A 1 112 ? -46.824 -2.093 54.113 1.00 71.88 112 LEU A CA 1
ATOM 924 C C . LEU A 1 112 ? -47.861 -3.097 54.625 1.00 71.88 112 LEU A C 1
ATOM 926 O O . LEU A 1 112 ? -48.869 -2.679 55.187 1.00 71.88 112 LEU A O 1
ATOM 930 N N . ASP A 1 113 ? -47.577 -4.394 54.518 1.00 73.06 113 ASP A N 1
ATOM 931 C CA . ASP A 1 113 ? -48.424 -5.468 55.044 1.00 73.06 113 ASP A CA 1
ATOM 932 C C . ASP A 1 113 ? -48.539 -5.430 56.572 1.00 73.06 113 ASP A C 1
ATOM 934 O O . ASP A 1 113 ? -49.602 -5.736 57.110 1.00 73.06 113 ASP A O 1
ATOM 938 N N . LEU A 1 114 ? -47.478 -5.018 57.277 1.00 72.12 114 LEU A N 1
ATOM 939 C CA . LEU A 1 114 ? -47.486 -4.884 58.736 1.00 72.12 114 LEU A CA 1
ATOM 940 C C . LEU A 1 114 ? -48.354 -3.706 59.209 1.00 72.12 114 LEU A C 1
ATOM 942 O O . LEU A 1 114 ? -49.010 -3.786 60.250 1.00 72.12 114 LEU A O 1
ATOM 946 N N . ILE A 1 115 ? -48.335 -2.603 58.458 1.00 71.44 115 ILE A N 1
ATOM 947 C CA . ILE A 1 115 ? -48.986 -1.337 58.826 1.00 71.44 115 ILE A CA 1
ATOM 948 C C . ILE A 1 115 ? -50.419 -1.254 58.286 1.00 71.44 115 ILE A C 1
ATOM 950 O O . ILE A 1 115 ? -51.221 -0.488 58.819 1.00 71.44 115 ILE A O 1
ATOM 954 N N . ASN A 1 116 ? -50.770 -2.029 57.258 1.00 70.38 116 ASN A N 1
ATOM 955 C CA . ASN A 1 116 ? -52.089 -1.981 56.641 1.00 70.38 116 ASN A CA 1
ATOM 956 C C . ASN A 1 116 ? -53.176 -2.555 57.580 1.00 70.38 116 ASN A C 1
ATOM 958 O O . ASN A 1 116 ? -53.281 -3.770 57.751 1.00 70.38 116 ASN A O 1
ATOM 962 N N . PRO A 1 117 ? -54.071 -1.712 58.132 1.00 64.44 117 PRO A N 1
ATOM 963 C CA . PRO A 1 117 ? -55.069 -2.132 59.118 1.00 64.44 117 PRO A CA 1
ATOM 964 C C . PRO A 1 117 ? -56.153 -3.064 58.548 1.00 64.44 117 PRO A C 1
ATOM 966 O O . PRO A 1 117 ? -56.991 -3.554 59.300 1.00 64.44 117 PRO A O 1
ATOM 969 N N . ILE A 1 118 ? -56.161 -3.294 57.230 1.00 62.78 118 ILE A N 1
ATOM 970 C CA . ILE A 1 118 ? -57.074 -4.215 56.542 1.00 62.78 118 ILE A CA 1
ATOM 971 C C . ILE A 1 118 ? -56.520 -5.652 56.549 1.00 62.78 118 ILE A C 1
ATOM 973 O O . ILE A 1 118 ? -57.299 -6.603 56.608 1.00 62.78 118 ILE A O 1
ATOM 977 N N . THR A 1 119 ? -55.193 -5.827 56.505 1.00 59.34 119 THR A N 1
ATOM 978 C CA . THR A 1 119 ? -54.517 -7.140 56.465 1.00 59.34 119 THR A CA 1
ATOM 979 C C . THR A 1 119 ? -53.957 -7.567 57.822 1.00 59.34 119 THR A C 1
ATOM 981 O O . THR A 1 119 ? -53.854 -8.767 58.087 1.00 59.34 119 THR A O 1
ATOM 984 N N . THR A 1 120 ? -53.635 -6.624 58.709 1.00 59.19 120 THR A N 1
ATOM 985 C CA . THR A 1 120 ? -53.073 -6.920 60.032 1.00 59.19 120 THR A CA 1
ATOM 986 C C . THR A 1 120 ? -54.168 -7.357 61.013 1.00 59.19 120 THR A C 1
ATOM 988 O O . THR A 1 120 ? -54.997 -6.559 61.449 1.00 59.19 120 THR A O 1
ATOM 991 N N . LYS A 1 121 ? -54.166 -8.636 61.415 1.00 64.62 121 LYS A N 1
ATOM 992 C CA . LYS A 1 121 ? -54.955 -9.110 62.566 1.00 64.62 121 LYS A CA 1
ATOM 993 C C . LYS A 1 121 ? -54.276 -8.650 63.854 1.00 64.62 121 LYS A C 1
ATOM 995 O O . LYS A 1 121 ? -53.290 -9.245 64.282 1.00 64.62 121 LYS A O 1
ATOM 1000 N N . PHE A 1 122 ? -54.796 -7.594 64.469 1.00 65.62 122 PHE A N 1
ATOM 1001 C CA . PHE A 1 122 ? -54.355 -7.172 65.795 1.00 65.62 122 PHE A CA 1
ATOM 1002 C C . PHE A 1 122 ? -54.836 -8.188 66.829 1.00 65.62 122 PHE A C 1
ATOM 1004 O O . PHE A 1 122 ? -56.033 -8.305 67.077 1.00 65.62 122 PHE A O 1
ATOM 1011 N N . VAL A 1 123 ? -53.894 -8.930 67.403 1.00 68.19 123 VAL A N 1
ATOM 1012 C CA . VAL A 1 123 ? -54.130 -9.830 68.534 1.00 68.19 123 VAL A CA 1
ATOM 1013 C C . VAL A 1 123 ? -53.721 -9.143 69.827 1.00 68.19 123 VAL A C 1
ATOM 1015 O O . VAL A 1 123 ? -52.732 -8.408 69.889 1.00 68.19 123 VAL A O 1
ATOM 1018 N N . THR A 1 124 ? -54.503 -9.359 70.872 1.00 73.62 124 THR A N 1
ATOM 1019 C CA . THR A 1 124 ? -54.195 -8.877 72.214 1.00 73.62 124 THR A CA 1
ATOM 1020 C C . THR A 1 124 ? -53.111 -9.737 72.861 1.00 73.62 124 THR A C 1
ATOM 1022 O O . THR A 1 124 ? -52.867 -10.876 72.469 1.00 73.62 124 THR A O 1
ATOM 1025 N N . LYS A 1 125 ? -52.438 -9.196 73.885 1.00 72.31 125 LYS A N 1
ATOM 1026 C CA . LYS A 1 125 ? -51.292 -9.863 74.527 1.00 72.31 125 LYS A CA 1
ATOM 1027 C C . LYS A 1 125 ? -51.618 -11.280 75.033 1.00 72.31 125 LYS A C 1
ATOM 1029 O O . LYS A 1 125 ? -50.776 -12.158 74.921 1.00 72.31 125 LYS A O 1
ATOM 1034 N N . LYS A 1 126 ? -52.845 -11.499 75.520 1.00 69.75 126 LYS A N 1
ATOM 1035 C CA . LYS A 1 126 ? -53.319 -12.819 75.963 1.00 69.75 126 LYS A CA 1
ATOM 1036 C C . LYS A 1 126 ? -53.484 -13.811 74.810 1.00 69.75 126 LYS A C 1
ATOM 1038 O O . LYS A 1 126 ? -53.035 -14.940 74.922 1.00 69.75 126 LYS A O 1
ATOM 1043 N N . GLU A 1 127 ? -54.066 -13.375 73.695 1.00 69.56 127 GLU A N 1
ATOM 1044 C CA . GLU A 1 127 ? -54.259 -14.223 72.507 1.00 69.56 127 GLU A CA 1
ATOM 1045 C C . GLU A 1 127 ? -52.917 -14.614 71.867 1.00 69.56 127 GLU A C 1
ATOM 1047 O O . GLU A 1 127 ? -52.782 -15.689 71.289 1.00 69.56 127 GLU A O 1
ATOM 1052 N N . LEU A 1 128 ? -51.902 -13.750 71.988 1.00 74.44 128 LEU A N 1
ATOM 1053 C CA . LEU A 1 128 ? -50.547 -14.064 71.543 1.00 74.44 128 LEU A CA 1
ATOM 1054 C C . LEU A 1 128 ? -49.876 -15.122 72.434 1.00 74.44 128 LEU A C 1
ATOM 1056 O O . LEU A 1 128 ? -49.191 -15.996 71.912 1.00 74.44 128 LEU A O 1
ATOM 1060 N N . GLU A 1 129 ? -50.064 -15.039 73.753 1.00 74.06 129 GLU A N 1
ATOM 1061 C CA . GLU A 1 129 ? -49.526 -16.013 74.713 1.00 74.06 129 GLU A CA 1
ATOM 1062 C C . GLU A 1 129 ? -50.147 -17.407 74.490 1.00 74.06 129 GLU A C 1
ATOM 1064 O O . GLU A 1 129 ? -49.409 -18.388 74.403 1.00 74.06 129 GLU A O 1
ATOM 1069 N N . GLU A 1 130 ? -51.459 -17.487 74.248 1.00 73.75 130 GLU A N 1
ATOM 1070 C CA . GLU A 1 130 ? -52.156 -18.748 73.934 1.00 73.75 130 GLU A CA 1
ATOM 1071 C C . GLU A 1 130 ? -51.680 -19.381 72.609 1.00 73.75 130 GLU A C 1
ATOM 1073 O O . GLU A 1 130 ? -51.431 -20.584 72.545 1.00 73.75 130 GLU A O 1
ATOM 1078 N N . LEU A 1 131 ? -51.464 -18.580 71.557 1.00 74.88 131 LEU A N 1
ATOM 1079 C CA . LEU A 1 131 ? -50.963 -19.071 70.261 1.00 74.88 131 LEU A CA 1
ATOM 1080 C C . LEU A 1 131 ? -49.519 -19.596 70.309 1.00 74.88 131 LEU A C 1
ATOM 1082 O O . LEU A 1 131 ? -49.116 -20.367 69.432 1.00 74.88 131 LEU A O 1
ATOM 1086 N N . ILE A 1 132 ? -48.718 -19.134 71.272 1.00 75.69 132 ILE A N 1
ATOM 1087 C CA . ILE A 1 132 ? -47.337 -19.592 71.468 1.00 75.69 132 ILE A CA 1
ATOM 1088 C C . ILE A 1 132 ? -47.322 -20.903 72.258 1.00 75.69 132 ILE A C 1
ATOM 1090 O O . ILE A 1 132 ? -46.551 -21.795 71.906 1.00 75.69 132 ILE A O 1
ATOM 1094 N N . GLU A 1 133 ? -48.187 -21.051 73.264 1.00 71.56 133 GLU A N 1
ATOM 1095 C CA . GLU A 1 133 ? -48.328 -22.304 74.018 1.00 71.56 133 GLU A CA 1
ATOM 1096 C C . GLU A 1 133 ? -48.883 -23.451 73.163 1.00 71.56 133 GLU A C 1
ATOM 1098 O O . GLU A 1 133 ? -48.460 -24.587 73.331 1.00 71.56 133 GLU A O 1
ATOM 1103 N N . GLU A 1 134 ? -49.764 -23.175 72.197 1.00 67.75 134 GLU A N 1
ATOM 1104 C CA . GLU A 1 134 ? -50.349 -24.203 71.316 1.00 67.75 134 GLU A CA 1
ATOM 1105 C C . GLU A 1 134 ? -49.373 -24.727 70.234 1.00 67.75 134 GLU A C 1
ATOM 1107 O O . GLU A 1 134 ? -49.629 -25.745 69.588 1.00 67.75 134 GLU A O 1
ATOM 1112 N N . LYS A 1 135 ? -48.250 -24.032 70.004 1.00 59.22 135 LYS A N 1
ATOM 1113 C CA . LYS A 1 135 ? -47.242 -24.381 68.983 1.00 59.22 135 LYS A CA 1
ATOM 1114 C C . LYS A 1 135 ? -45.953 -24.996 69.538 1.00 59.22 135 LYS A C 1
ATOM 1116 O O . LYS A 1 135 ? -45.093 -25.368 68.733 1.00 59.22 135 LYS A O 1
ATOM 1121 N N . LEU A 1 136 ? -45.807 -25.065 70.859 1.00 43.97 136 LEU A N 1
ATOM 1122 C CA . LEU A 1 136 ? -44.714 -25.745 71.568 1.00 43.97 136 LEU A CA 1
ATOM 1123 C C . LEU A 1 136 ? -45.112 -27.182 71.919 1.00 43.97 136 LEU A C 1
ATOM 1125 O O . LEU A 1 136 ? -44.214 -28.050 71.839 1.00 43.97 136 LEU A O 1
#

Sequence (136 aa):
MKKDIYQSEHNKSYMPAMNVMLNNVVGRVNDNSKRVRELEENIRNLKEQLNSLQTESIKQKKTIIADETSTKGTIKQILDRLANMEVDIDKIHREIRELVPRREFKELENYLDLINPITTKFVTKKELEELIEEKL

pLDDT: mean 83.41, std 16.59, range [43.97, 98.44]

Radius of gyration: 57.17 Å; chains: 1; bounding box: 108×32×155 Å

Secondary structure (DSSP, 8-state):
-HHHHHHHHHHHHHHHHHHHHHHHHHHHHHHHHHHHHHHHHHHHHHHHHHHHHHHHHHHHHHHHHHHHHHHHHHHHHHHHHHHHHHHHHHHHHHHHHHHSTHHHHHHHHHHHHHH-TTT-----HHHHHHHHHTT-

Foldseek 3Di:
DVVVVVVVVVVVVVVVVVVVVVVVVVVVVVVVVVVVVVVVVVVVVVVVVVVVVVVVVVVVVVVVVVVVVVVVVVVVVVVVVVVVVVVVVVVVVVVVVVVPCVPVVVVVVVVCCCPPPVNDDDDDPVRVVVVVVVVD